Protein AF-A0A534S6W3-F1 (afdb_monomer_lite)

Structure (mmCIF, N/CA/C/O backbone):
data_AF-A0A534S6W3-F1
#
_entry.id   AF-A0A534S6W3-F1
#
loop_
_atom_site.group_PDB
_atom_site.id
_atom_site.type_symbol
_atom_site.label_atom_id
_atom_site.label_alt_id
_atom_site.label_comp_id
_atom_site.label_asym_id
_atom_site.label_entity_id
_atom_site.label_seq_id
_atom_site.pdbx_PDB_ins_code
_atom_site.Cartn_x
_atom_site.Cartn_y
_atom_site.Cartn_z
_atom_site.occupancy
_atom_site.B_iso_or_equiv
_atom_site.auth_seq_id
_atom_site.auth_comp_id
_atom_site.auth_asym_id
_atom_site.auth_atom_id
_atom_site.pdbx_PDB_model_num
ATOM 1 N N . MET A 1 1 ? -15.001 7.908 1.253 1.00 86.31 1 MET A N 1
ATOM 2 C CA . MET A 1 1 ? -13.869 6.991 1.432 1.00 86.31 1 MET A CA 1
ATOM 3 C C . MET A 1 1 ? -12.591 7.810 1.390 1.00 86.31 1 MET A C 1
ATOM 5 O O . MET A 1 1 ? -12.375 8.483 0.388 1.00 86.31 1 MET A O 1
ATOM 9 N N . ILE A 1 2 ? -11.818 7.823 2.474 1.00 96.00 2 ILE A N 1
ATOM 10 C CA . ILE A 1 2 ? -10.545 8.538 2.619 1.00 96.00 2 ILE A CA 1
ATOM 11 C C . ILE A 1 2 ? -9.465 7.502 2.917 1.00 96.00 2 ILE A C 1
ATOM 13 O O . ILE A 1 2 ? -9.568 6.775 3.900 1.00 96.00 2 ILE A O 1
ATOM 17 N N . LEU A 1 3 ? -8.439 7.432 2.076 1.00 97.00 3 LEU A N 1
ATOM 18 C CA . LEU A 1 3 ? -7.337 6.486 2.226 1.00 97.00 3 LEU A CA 1
ATOM 19 C C . LEU A 1 3 ? -6.030 7.250 2.412 1.00 97.00 3 LEU A C 1
ATOM 21 O O . LEU A 1 3 ? -5.833 8.290 1.782 1.00 97.00 3 LEU A O 1
ATOM 25 N N . ASP A 1 4 ? -5.148 6.714 3.248 1.00 96.81 4 ASP A N 1
ATOM 26 C CA . ASP A 1 4 ? -3.734 7.074 3.198 1.00 96.81 4 ASP A CA 1
ATOM 27 C C . ASP A 1 4 ? -3.068 6.226 2.110 1.00 96.81 4 ASP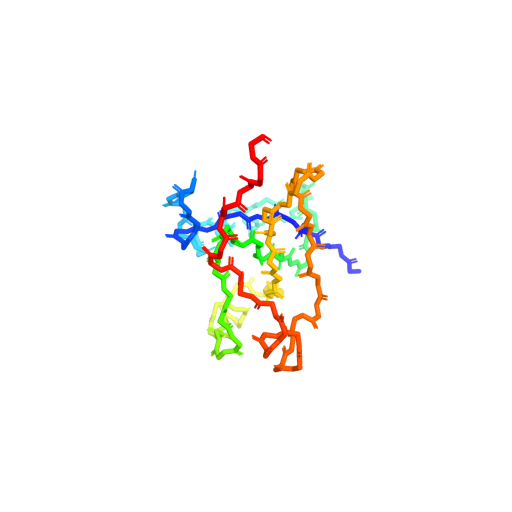 A C 1
ATOM 29 O O . ASP A 1 4 ? -3.171 4.999 2.119 1.00 96.81 4 ASP A O 1
ATOM 33 N N . LEU A 1 5 ? -2.495 6.885 1.106 1.00 97.69 5 LEU A N 1
ATOM 34 C CA . LEU A 1 5 ? -2.141 6.256 -0.166 1.00 97.69 5 LEU A CA 1
ATOM 35 C C . LEU A 1 5 ? -0.701 5.743 -0.222 1.00 97.69 5 LEU A C 1
ATOM 37 O O . LEU A 1 5 ? -0.335 5.149 -1.237 1.00 97.69 5 LEU A O 1
ATOM 41 N N . HIS A 1 6 ? 0.104 5.983 0.811 1.00 97.19 6 HIS A N 1
ATOM 42 C CA . HIS A 1 6 ? 1.529 5.687 0.765 1.00 97.19 6 HIS A CA 1
ATOM 43 C C . HIS A 1 6 ? 2.092 5.391 2.160 1.00 97.19 6 HIS A C 1
ATOM 45 O O . HIS A 1 6 ? 2.340 6.302 2.953 1.00 97.19 6 HIS A O 1
ATOM 51 N N . LEU A 1 7 ? 2.266 4.103 2.463 1.00 96.12 7 LEU A N 1
ATOM 52 C CA . LEU A 1 7 ? 2.884 3.623 3.696 1.00 96.12 7 LEU A CA 1
ATOM 53 C C . LEU A 1 7 ? 3.835 2.457 3.419 1.00 96.12 7 LEU A C 1
ATOM 55 O O . LEU A 1 7 ? 3.571 1.615 2.561 1.00 96.12 7 LEU A O 1
ATOM 59 N N . HIS A 1 8 ? 4.867 2.369 4.254 1.00 96.56 8 HIS A N 1
ATOM 60 C CA . HIS A 1 8 ? 5.829 1.272 4.292 1.00 96.56 8 HIS A CA 1
ATOM 61 C C . HIS A 1 8 ? 5.622 0.436 5.550 1.00 96.56 8 HIS A C 1
ATOM 63 O O . HIS A 1 8 ? 5.599 0.975 6.662 1.00 96.56 8 HIS A O 1
ATOM 69 N N . SER A 1 9 ? 5.487 -0.876 5.395 1.00 94.81 9 SER A N 1
ATOM 70 C CA . SER A 1 9 ? 5.328 -1.809 6.512 1.00 94.81 9 SER A CA 1
ATOM 71 C C . SER A 1 9 ? 6.651 -2.482 6.875 1.00 94.81 9 SER A C 1
ATOM 73 O O . SER A 1 9 ? 7.716 -2.107 6.395 1.00 94.81 9 SER A O 1
ATOM 75 N N . GLU A 1 10 ? 6.601 -3.516 7.711 1.00 93.75 10 GLU A N 1
ATOM 76 C CA . GLU A 1 10 ? 7.750 -4.369 8.019 1.00 93.75 10 GLU A CA 1
ATOM 77 C C . GLU A 1 10 ? 8.355 -5.078 6.797 1.00 93.75 10 GLU A C 1
ATOM 79 O O . GLU A 1 10 ? 9.381 -5.748 6.924 1.00 93.75 10 GLU A O 1
ATOM 84 N N . LEU A 1 11 ? 7.690 -4.985 5.645 1.00 91.00 11 LEU A N 1
ATOM 85 C CA . LEU A 1 11 ? 8.120 -5.591 4.398 1.00 91.00 11 LEU A CA 1
ATOM 86 C C . LEU A 1 11 ? 8.983 -4.637 3.569 1.00 91.00 11 LEU A C 1
ATOM 88 O O . LEU A 1 11 ? 9.783 -5.135 2.788 1.00 91.00 11 LEU A O 1
ATOM 92 N N . SER A 1 12 ? 8.897 -3.318 3.759 1.00 90.62 12 SER A N 1
ATOM 93 C CA . SER A 1 12 ? 9.828 -2.369 3.139 1.00 90.62 12 SER A CA 1
ATOM 94 C C . SER A 1 12 ? 11.223 -2.458 3.763 1.00 90.62 12 SER A C 1
ATOM 96 O O . SER A 1 12 ? 11.385 -2.874 4.909 1.00 90.62 12 SER A O 1
ATOM 98 N N . ASP A 1 13 ? 12.246 -2.019 3.036 1.00 86.94 13 ASP A N 1
ATOM 99 C CA . ASP A 1 13 ? 13.622 -1.955 3.540 1.00 86.94 13 ASP A CA 1
ATOM 100 C C . ASP A 1 13 ? 13.871 -0.781 4.507 1.00 86.94 13 ASP A C 1
ATOM 102 O O . ASP A 1 13 ? 14.815 -0.819 5.303 1.00 86.94 13 ASP A O 1
ATOM 106 N N . ASP A 1 14 ? 13.005 0.230 4.488 1.00 91.00 14 ASP A N 1
ATOM 107 C CA . ASP A 1 14 ? 13.101 1.461 5.275 1.00 91.00 14 ASP A CA 1
ATOM 108 C C . ASP A 1 14 ? 12.122 1.532 6.467 1.00 91.00 14 ASP A C 1
ATOM 110 O O . ASP A 1 14 ? 12.189 2.462 7.277 1.00 91.00 14 ASP A O 1
ATOM 114 N N . SER A 1 15 ? 11.254 0.528 6.637 1.00 91.75 15 SER A N 1
ATOM 115 C CA . SER A 1 15 ? 10.278 0.464 7.727 1.00 91.75 15 SER A CA 1
ATOM 116 C C . SER A 1 15 ? 10.370 -0.841 8.518 1.00 91.75 15 SER A C 1
ATOM 118 O O . SER A 1 15 ? 10.851 -1.879 8.076 1.00 91.75 15 SER A O 1
ATOM 120 N N . ARG A 1 16 ? 9.956 -0.763 9.784 1.00 91.31 16 ARG A N 1
ATOM 121 C CA . ARG A 1 16 ? 9.917 -1.900 10.723 1.00 91.31 16 ARG A CA 1
ATOM 122 C C . ARG A 1 16 ? 8.568 -2.023 11.418 1.00 91.31 16 ARG A C 1
ATOM 124 O O . ARG A 1 16 ? 8.449 -2.773 12.386 1.00 91.31 16 ARG A O 1
ATOM 131 N N . ALA A 1 17 ? 7.588 -1.225 11.006 1.00 94.62 17 ALA A N 1
ATOM 132 C CA . ALA A 1 17 ? 6.301 -1.140 11.670 1.00 94.62 17 ALA A CA 1
ATOM 133 C C . ALA A 1 17 ? 5.359 -2.221 11.125 1.00 94.62 17 ALA A C 1
ATOM 135 O O . ALA A 1 17 ? 5.034 -2.178 9.941 1.00 94.62 17 ALA A O 1
ATOM 136 N N . PRO A 1 18 ? 4.878 -3.151 11.973 1.00 96.56 18 PRO A N 1
ATOM 137 C CA . PRO A 1 18 ? 3.913 -4.146 11.539 1.00 96.56 18 PRO A CA 1
ATOM 138 C C . PRO A 1 18 ? 2.637 -3.498 11.000 1.00 96.56 18 PRO A C 1
ATOM 140 O O . PRO A 1 18 ? 2.132 -2.564 11.633 1.00 96.56 18 PRO A O 1
ATOM 143 N N . VAL A 1 19 ? 2.040 -4.037 9.932 1.00 97.00 19 VAL A N 1
ATOM 144 C CA . VAL A 1 19 ? 0.746 -3.550 9.395 1.00 97.00 19 VAL A CA 1
ATOM 145 C C . VAL A 1 19 ? -0.303 -3.392 10.505 1.00 97.00 19 VAL A C 1
ATOM 147 O O . VAL A 1 19 ? -0.965 -2.360 10.619 1.00 97.00 19 VAL A O 1
ATOM 150 N N . GLU A 1 20 ? -0.406 -4.372 11.409 1.00 97.75 20 GLU A N 1
ATOM 151 C CA . GLU A 1 20 ?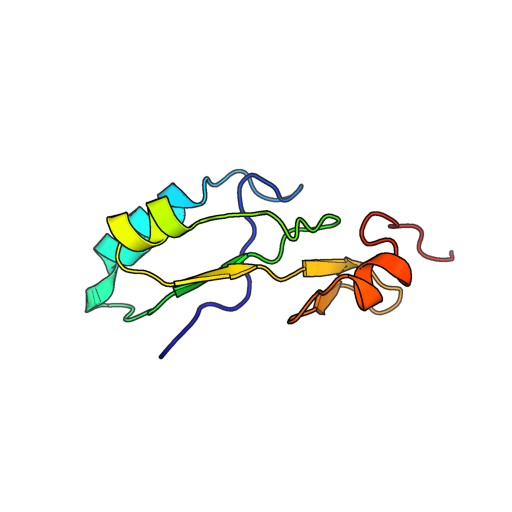 -1.359 -4.331 12.527 1.00 97.75 20 GLU A CA 1
ATOM 152 C C . GLU A 1 20 ? -1.110 -3.156 13.501 1.00 97.75 20 GLU A C 1
ATOM 154 O O . GLU A 1 20 ? -2.046 -2.650 14.127 1.00 97.75 20 GLU A O 1
ATOM 159 N N . ALA A 1 21 ? 0.135 -2.688 13.638 1.00 97.50 21 ALA A N 1
ATOM 160 C CA . ALA A 1 21 ? 0.457 -1.545 14.489 1.00 97.50 21 ALA A CA 1
ATOM 161 C C . ALA A 1 21 ? -0.153 -0.245 13.942 1.00 97.50 21 ALA A C 1
ATOM 163 O O . ALA A 1 21 ? -0.713 0.530 14.724 1.00 97.50 21 ALA A O 1
ATOM 164 N N . TYR A 1 22 ? -0.133 -0.044 12.618 1.00 96.44 22 TYR A N 1
ATOM 165 C CA . TYR A 1 22 ? -0.831 1.074 11.976 1.00 96.44 22 TYR A CA 1
ATOM 166 C C . TYR A 1 22 ? -2.331 1.018 12.262 1.00 96.44 22 TYR A C 1
ATOM 168 O O . TYR A 1 22 ? -2.903 1.994 12.747 1.00 96.44 22 TYR A O 1
ATOM 176 N N . LEU A 1 23 ? -2.958 -0.144 12.062 1.00 97.50 23 LEU A N 1
ATOM 177 C CA . LEU A 1 23 ? -4.399 -0.324 12.268 1.00 97.50 23 LEU A CA 1
ATOM 178 C C . LEU A 1 23 ? -4.831 -0.020 13.707 1.00 97.50 23 LEU A C 1
ATOM 180 O O . LEU A 1 23 ? -5.835 0.660 13.916 1.00 97.50 23 LEU A O 1
ATOM 184 N N . LYS A 1 24 ? -4.048 -0.441 14.710 1.00 97.38 24 LYS A N 1
ATOM 185 C CA . LYS A 1 24 ? -4.299 -0.109 16.126 1.00 97.38 24 LYS A CA 1
ATOM 186 C C . LYS A 1 24 ? -4.281 1.403 16.370 1.00 97.38 24 LYS A C 1
ATOM 188 O O . LYS A 1 24 ? -5.137 1.927 17.087 1.00 97.38 24 LYS A O 1
ATOM 193 N N . VAL A 1 25 ? -3.324 2.119 15.775 1.00 95.69 25 VAL A N 1
ATOM 194 C CA . VAL A 1 25 ? -3.228 3.583 15.899 1.00 95.69 25 VAL A CA 1
ATOM 195 C C . VAL A 1 25 ? -4.392 4.270 15.189 1.00 95.69 25 VAL A C 1
ATOM 197 O O . VAL A 1 25 ? -5.012 5.159 15.777 1.00 95.69 25 VAL A O 1
ATOM 200 N N . LEU A 1 26 ? -4.719 3.847 13.966 1.00 95.44 26 LEU A N 1
ATOM 201 C CA . LEU A 1 26 ? -5.830 4.391 13.184 1.00 95.44 26 LEU A CA 1
ATOM 202 C C . LEU A 1 26 ? -7.170 4.177 13.885 1.00 95.44 26 LEU A C 1
ATOM 204 O O . LEU A 1 26 ? -7.951 5.117 14.017 1.00 95.44 26 LEU A O 1
ATOM 208 N N . GLN A 1 27 ? -7.405 2.982 14.430 1.00 95.94 27 GLN A N 1
ATOM 209 C CA . GLN A 1 27 ? -8.603 2.682 15.210 1.00 95.94 27 GLN A CA 1
ATOM 210 C C . GLN A 1 27 ? -8.722 3.610 16.425 1.00 95.94 27 GLN A C 1
ATOM 212 O O . GLN A 1 27 ? -9.779 4.200 16.648 1.00 95.94 27 GLN A O 1
ATOM 217 N N . ARG A 1 28 ? -7.627 3.802 17.176 1.00 96.50 28 ARG A N 1
ATOM 218 C CA . ARG A 1 28 ? -7.599 4.701 18.340 1.00 96.50 28 ARG A CA 1
ATOM 219 C C . ARG A 1 28 ? -7.849 6.163 17.960 1.00 96.50 28 ARG A C 1
ATOM 221 O O . ARG A 1 28 ? -8.463 6.887 18.737 1.00 96.50 28 ARG A O 1
ATOM 228 N N . LYS A 1 29 ? -7.371 6.603 16.793 1.00 95.38 29 LYS A N 1
ATOM 229 C CA . LYS A 1 29 ? -7.463 7.996 16.324 1.00 95.38 29 LYS A CA 1
ATOM 230 C C . LYS A 1 29 ? -8.654 8.276 15.407 1.00 95.38 29 LYS A C 1
ATOM 232 O O . LYS A 1 29 ? -8.774 9.396 14.916 1.00 95.38 29 LYS A O 1
ATOM 237 N N . ARG A 1 30 ? -9.553 7.312 15.199 1.00 93.69 30 ARG A N 1
ATOM 238 C CA . ARG A 1 30 ? -10.635 7.391 14.202 1.00 93.69 30 ARG A CA 1
ATOM 239 C C . ARG A 1 30 ? -11.519 8.639 14.326 1.00 93.69 30 ARG A C 1
ATOM 241 O O . ARG A 1 30 ? -11.955 9.168 13.312 1.00 93.69 30 ARG A O 1
ATOM 248 N N . ALA A 1 31 ? -11.755 9.126 15.547 1.00 94.56 31 ALA A N 1
ATOM 249 C CA . ALA A 1 31 ? -12.542 10.340 15.790 1.00 94.56 31 ALA A CA 1
ATOM 250 C C . ALA A 1 31 ? -11.834 11.633 15.335 1.00 94.56 31 ALA A C 1
ATOM 252 O O . ALA A 1 31 ? -12.492 12.589 14.940 1.00 94.56 31 ALA A O 1
ATOM 253 N N . GLU A 1 32 ? -10.501 11.665 15.382 1.00 95.75 32 GLU A N 1
ATOM 254 C CA . GLU A 1 32 ? -9.680 12.813 14.972 1.00 95.75 32 GLU A CA 1
ATOM 255 C C . GLU A 1 32 ? -9.282 12.731 13.493 1.00 95.75 32 GLU A C 1
ATOM 257 O O . GLU A 1 32 ? -9.107 13.751 12.826 1.00 95.75 32 GLU A O 1
ATOM 262 N N . ARG A 1 33 ? -9.086 11.506 12.994 1.00 91.38 33 ARG A N 1
ATOM 263 C CA . ARG A 1 33 ? -8.598 11.187 11.650 1.00 91.38 33 ARG A CA 1
ATOM 264 C C . ARG A 1 33 ? -9.470 10.076 11.058 1.00 91.38 33 ARG A C 1
ATOM 266 O O . ARG A 1 33 ? -9.168 8.899 11.260 1.00 91.38 33 ARG A O 1
ATOM 273 N N . PRO A 1 34 ? -10.553 10.429 10.347 1.00 92.88 34 PRO A N 1
ATOM 274 C CA . PRO A 1 34 ? -11.499 9.461 9.806 1.00 92.88 34 PRO A CA 1
ATOM 275 C C . PRO A 1 34 ? -10.970 8.854 8.497 1.00 92.88 34 PRO A C 1
ATOM 277 O O . PRO A 1 34 ? -11.509 9.107 7.423 1.00 92.88 34 PRO A O 1
ATOM 280 N N . LEU A 1 35 ? -9.878 8.092 8.584 1.00 96.50 35 LEU A N 1
ATOM 281 C CA . LEU A 1 35 ? -9.410 7.255 7.481 1.00 96.50 35 LEU A CA 1
ATOM 282 C C . LEU A 1 35 ? -10.266 5.987 7.400 1.00 96.50 35 LEU A C 1
ATOM 284 O O . LEU A 1 35 ? -10.659 5.424 8.419 1.00 96.50 35 LEU A O 1
ATOM 288 N N . ASP A 1 36 ? -10.532 5.544 6.179 1.00 96.75 36 ASP A N 1
ATOM 289 C CA . ASP A 1 36 ? -11.265 4.319 5.862 1.00 96.75 36 ASP A CA 1
ATOM 290 C C . ASP A 1 36 ? -10.315 3.162 5.511 1.00 96.75 36 ASP A C 1
ATOM 292 O O . ASP A 1 36 ? -10.728 2.003 5.477 1.00 96.75 36 ASP A O 1
ATOM 296 N N . GLY A 1 37 ? -9.033 3.456 5.283 1.00 97.25 37 GLY A N 1
ATOM 297 C CA . GLY A 1 37 ? -8.041 2.457 4.917 1.00 97.25 37 GLY A CA 1
ATOM 298 C C . GLY A 1 37 ? -6.667 3.028 4.591 1.00 97.25 37 GLY A C 1
ATOM 299 O O . GLY A 1 37 ? -6.441 4.240 4.671 1.00 97.25 37 GLY A O 1
ATOM 300 N N . ILE A 1 38 ? -5.765 2.125 4.223 1.00 97.62 38 ILE A N 1
ATOM 301 C CA . ILE A 1 38 ? -4.370 2.403 3.878 1.00 97.62 38 ILE A CA 1
ATOM 302 C C . ILE A 1 38 ? -3.978 1.678 2.592 1.00 97.62 38 ILE A C 1
ATOM 304 O O . ILE A 1 38 ? -4.565 0.650 2.241 1.00 97.62 38 ILE A O 1
ATOM 308 N N . VAL A 1 39 ? -2.957 2.193 1.914 1.00 97.56 39 VAL A N 1
ATOM 309 C CA . VAL A 1 39 ? -2.287 1.504 0.815 1.00 97.56 39 VAL A CA 1
ATOM 310 C C . VAL A 1 39 ? -0.828 1.280 1.182 1.00 97.56 39 VAL A C 1
ATOM 312 O O . VAL A 1 39 ? -0.109 2.227 1.494 1.00 97.56 39 VAL A O 1
ATOM 315 N N . LEU A 1 40 ? -0.406 0.021 1.145 1.00 97.19 40 LEU A N 1
ATOM 316 C CA . LEU A 1 40 ? 0.987 -0.363 1.331 1.00 97.19 40 LEU A CA 1
ATOM 317 C C . LEU A 1 40 ? 1.720 -0.238 -0.004 1.00 97.19 40 LEU A C 1
ATOM 319 O O . LEU A 1 40 ? 1.277 -0.805 -1.003 1.00 97.19 40 LEU A O 1
ATOM 323 N N . THR A 1 41 ? 2.813 0.516 -0.017 1.00 96.25 41 THR A N 1
ATOM 324 C CA . THR A 1 41 ? 3.627 0.838 -1.199 1.00 96.25 41 THR A CA 1
ATOM 325 C C . THR A 1 41 ? 5.078 0.479 -0.923 1.00 96.25 41 THR A C 1
ATOM 327 O O . THR A 1 41 ? 5.945 1.340 -0.934 1.00 96.25 41 THR A O 1
ATOM 330 N N . GLU A 1 42 ? 5.331 -0.790 -0.612 1.00 94.88 42 GLU A N 1
ATOM 331 C CA . GLU A 1 42 ? 6.662 -1.237 -0.194 1.00 94.88 42 GLU A CA 1
ATOM 332 C C . GLU A 1 42 ? 7.720 -0.948 -1.264 1.00 94.88 42 GLU A C 1
ATOM 334 O O . GLU A 1 42 ? 7.448 -1.036 -2.470 1.00 94.88 42 GLU A O 1
ATOM 339 N N . HIS A 1 43 ? 8.948 -0.683 -0.818 1.00 93.06 43 HIS A N 1
ATOM 340 C CA . HIS A 1 43 ? 10.082 -0.618 -1.720 1.00 93.06 43 HIS A CA 1
ATOM 341 C C . HIS A 1 43 ? 10.382 -1.987 -2.326 1.00 93.06 43 HIS A C 1
ATOM 343 O O . HIS A 1 43 ? 10.428 -3.012 -1.635 1.00 93.06 43 HIS A O 1
ATOM 349 N N . ARG A 1 44 ? 10.693 -1.962 -3.627 1.00 79.50 44 ARG A N 1
ATOM 350 C CA . ARG A 1 44 ? 11.503 -2.980 -4.320 1.00 79.50 44 ARG A CA 1
ATOM 351 C C . ARG A 1 44 ? 10.927 -4.397 -4.328 1.00 79.50 44 ARG A C 1
ATOM 353 O O . ARG A 1 44 ? 11.634 -5.356 -4.621 1.00 79.50 44 ARG A O 1
ATOM 360 N N . GLN A 1 45 ? 9.649 -4.555 -3.999 1.00 79.06 45 GLN A N 1
ATOM 361 C CA . GLN A 1 45 ? 8.962 -5.838 -4.030 1.00 79.06 45 GLN A CA 1
ATOM 362 C C . GLN A 1 45 ? 7.454 -5.643 -4.151 1.00 79.06 45 GLN A C 1
ATOM 364 O O . GLN A 1 45 ? 6.884 -4.685 -3.634 1.00 79.06 45 GLN A O 1
ATOM 369 N N . PHE A 1 46 ? 6.793 -6.597 -4.796 1.00 89.81 46 PHE A N 1
ATOM 370 C CA . PHE A 1 46 ? 5.342 -6.642 -4.848 1.00 89.81 46 PHE A CA 1
ATOM 371 C C . PHE A 1 46 ? 4.860 -8.091 -4.869 1.00 89.81 46 PHE A C 1
ATOM 373 O O . PHE A 1 46 ? 5.396 -8.917 -5.605 1.00 89.81 46 PHE A O 1
ATOM 380 N N . ASP A 1 47 ? 3.832 -8.390 -4.076 1.00 88.81 47 ASP A N 1
ATOM 381 C CA . ASP A 1 47 ? 3.223 -9.717 -3.993 1.00 88.81 47 ASP A CA 1
ATOM 382 C C . ASP A 1 47 ? 1.723 -9.634 -4.309 1.00 88.81 47 ASP A C 1
ATOM 384 O O . ASP A 1 47 ? 0.939 -9.083 -3.535 1.00 88.81 47 ASP A O 1
ATOM 388 N N . LEU A 1 48 ? 1.327 -10.208 -5.451 1.00 86.62 48 LEU A N 1
ATOM 389 C CA . LEU A 1 48 ? -0.072 -10.288 -5.894 1.00 86.62 48 LEU A CA 1
ATOM 390 C C . LEU A 1 48 ? -0.943 -11.171 -4.993 1.00 86.62 48 LEU A C 1
ATOM 392 O O . LEU A 1 48 ? -2.160 -11.002 -4.973 1.00 86.62 48 LEU A O 1
ATOM 396 N N . GLY A 1 49 ? -0.346 -12.144 -4.301 1.00 88.06 49 GLY A N 1
ATOM 397 C CA . GLY A 1 49 ? -1.052 -13.090 -3.438 1.00 88.06 49 GLY A CA 1
ATOM 398 C C . GLY A 1 49 ? -1.271 -12.575 -2.019 1.00 88.06 49 GLY A C 1
ATOM 399 O O . GLY A 1 49 ? -1.870 -13.276 -1.201 1.00 88.06 49 GLY A O 1
ATOM 400 N N . ARG A 1 50 ? -0.782 -11.371 -1.713 1.00 90.69 50 ARG A N 1
ATOM 401 C CA . ARG A 1 50 ? -0.813 -10.802 -0.373 1.00 90.69 50 ARG A CA 1
ATOM 402 C C . ARG A 1 50 ? -2.243 -10.522 0.076 1.00 90.69 50 ARG A C 1
ATOM 404 O O . ARG A 1 50 ? -2.956 -9.716 -0.519 1.00 90.69 50 ARG A O 1
ATOM 411 N N . ASP A 1 51 ? -2.628 -11.181 1.162 1.00 93.44 51 ASP A N 1
ATOM 412 C CA . ASP A 1 51 ? -3.987 -11.172 1.687 1.00 93.44 51 ASP A CA 1
ATOM 413 C C . ASP A 1 51 ? -4.034 -10.560 3.088 1.00 93.44 51 ASP A C 1
ATOM 415 O O . ASP A 1 51 ? -3.471 -11.099 4.043 1.00 93.44 51 ASP A O 1
ATOM 419 N N . TYR A 1 52 ? -4.746 -9.441 3.205 1.00 96.12 52 TYR A N 1
ATOM 420 C CA . TYR A 1 52 ? -4.936 -8.728 4.462 1.00 96.12 52 TYR A CA 1
ATOM 421 C C . TYR A 1 52 ? -6.348 -8.849 5.036 1.00 96.12 52 TYR A C 1
ATOM 423 O O . TYR A 1 52 ? -6.608 -8.269 6.091 1.00 96.12 52 TYR A O 1
ATOM 431 N N . ARG A 1 53 ? -7.234 -9.656 4.437 1.00 96.81 53 ARG A N 1
ATOM 432 C CA . ARG A 1 53 ? -8.654 -9.748 4.827 1.00 96.81 53 ARG A CA 1
ATOM 433 C C . ARG A 1 53 ? -8.863 -10.012 6.312 1.00 96.81 53 ARG A C 1
ATOM 435 O O . ARG A 1 53 ? -9.702 -9.384 6.941 1.00 96.81 53 ARG A O 1
ATOM 442 N N . ALA A 1 54 ? -8.042 -10.870 6.917 1.00 97.88 54 ALA A N 1
ATOM 443 C CA . ALA A 1 54 ? -8.133 -11.151 8.351 1.00 97.88 54 ALA A CA 1
ATOM 444 C C . ALA A 1 54 ? -7.867 -9.914 9.238 1.00 97.88 54 ALA A C 1
ATOM 446 O O . ALA A 1 54 ? -8.439 -9.794 10.324 1.00 97.88 54 ALA A O 1
ATOM 447 N N . LEU A 1 55 ? -6.989 -9.002 8.803 1.00 97.94 55 LEU A N 1
ATOM 448 C CA . LEU A 1 55 ? -6.755 -7.724 9.477 1.00 97.94 55 LEU A CA 1
ATOM 449 C C . LEU A 1 55 ? -7.862 -6.717 9.152 1.00 97.94 55 LEU A C 1
ATOM 451 O O . LEU A 1 55 ? -8.326 -6.027 10.061 1.00 97.94 55 LEU A O 1
ATOM 455 N N . GLU A 1 56 ? -8.307 -6.662 7.897 1.00 97.94 56 GLU A N 1
ATOM 456 C CA . GLU A 1 56 ? -9.420 -5.808 7.470 1.00 97.94 56 GLU A CA 1
ATOM 457 C C . GLU A 1 56 ? -10.689 -6.109 8.281 1.00 97.94 56 GLU A C 1
ATOM 459 O O . GLU A 1 56 ? -11.249 -5.201 8.896 1.00 97.94 56 GLU A O 1
ATOM 464 N N . ASP A 1 57 ? -11.073 -7.385 8.391 1.00 97.88 57 ASP A N 1
ATOM 465 C CA . ASP A 1 57 ? -12.231 -7.854 9.162 1.00 97.88 57 ASP A CA 1
ATOM 466 C C . ASP A 1 57 ? -12.107 -7.512 10.653 1.00 97.88 57 ASP A C 1
ATOM 468 O O . ASP A 1 57 ? -13.079 -7.130 11.307 1.00 97.88 57 ASP 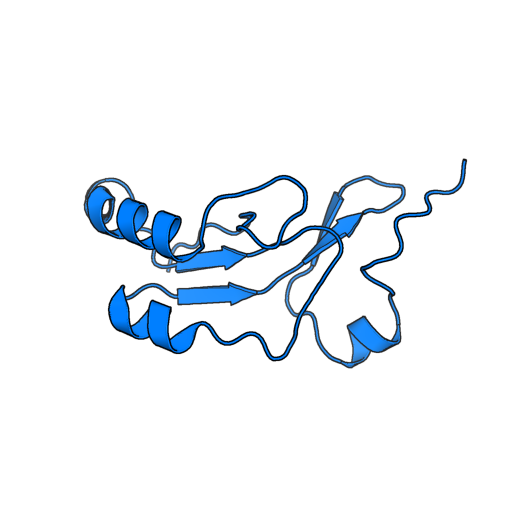A O 1
ATOM 472 N N . ARG A 1 58 ? -10.896 -7.636 11.211 1.00 97.88 58 ARG A N 1
ATOM 473 C CA . ARG A 1 58 ? -10.639 -7.386 12.635 1.00 97.88 58 ARG A CA 1
ATOM 474 C C . ARG A 1 58 ? -10.724 -5.904 12.993 1.00 97.88 58 ARG A C 1
ATOM 476 O O . ARG A 1 58 ? -11.229 -5.571 14.065 1.00 97.88 58 ARG A O 1
ATOM 483 N N . TYR A 1 59 ? -10.179 -5.027 12.153 1.00 97.31 59 TYR A N 1
ATOM 484 C CA . TYR A 1 59 ? -10.028 -3.604 12.481 1.00 97.31 59 TYR A CA 1
ATOM 485 C C . TYR A 1 59 ? -11.034 -2.694 11.769 1.00 97.31 59 TYR A C 1
ATOM 487 O O . TYR A 1 59 ? -11.221 -1.554 12.201 1.00 97.31 59 TYR A O 1
ATOM 495 N N . GLY A 1 60 ? -11.713 -3.187 10.732 1.00 96.31 60 GLY A N 1
ATOM 496 C CA . GLY A 1 60 ? -12.693 -2.438 9.950 1.00 96.31 60 GLY A CA 1
ATOM 497 C C . GLY A 1 60 ? -12.067 -1.338 9.091 1.00 96.31 60 GLY A C 1
ATOM 498 O O . GLY A 1 60 ? -12.632 -0.244 9.023 1.00 96.31 60 GLY A O 1
ATOM 499 N N . PHE A 1 61 ? -10.904 -1.617 8.493 1.00 97.75 61 PHE A N 1
ATOM 500 C CA . PHE A 1 61 ? -10.199 -0.747 7.543 1.00 97.75 61 PHE A CA 1
ATOM 501 C C . PHE A 1 61 ? -9.906 -1.512 6.256 1.00 97.75 61 PHE A C 1
ATOM 503 O O . PHE A 1 61 ? -9.602 -2.699 6.318 1.00 97.75 61 PHE A O 1
ATOM 510 N N . LEU A 1 62 ? -9.945 -0.817 5.120 1.00 97.44 62 LEU A N 1
ATOM 511 C CA . LEU A 1 62 ? -9.487 -1.341 3.834 1.00 97.44 62 LEU A CA 1
ATOM 512 C C . LEU A 1 62 ? -7.951 -1.310 3.767 1.00 97.44 62 LEU A C 1
ATOM 514 O O . LEU A 1 62 ? -7.341 -0.298 4.119 1.00 97.44 62 LEU A O 1
ATOM 518 N N . ILE A 1 63 ? -7.327 -2.383 3.292 1.00 97.62 63 ILE A N 1
ATOM 519 C CA . ILE A 1 63 ? -5.879 -2.476 3.093 1.00 97.62 63 ILE A CA 1
ATOM 520 C C . ILE A 1 63 ? -5.626 -2.869 1.641 1.00 97.62 63 ILE A C 1
ATOM 522 O O . ILE A 1 63 ? -5.905 -3.986 1.214 1.00 97.62 63 ILE A O 1
ATOM 526 N N . LEU A 1 64 ? -5.080 -1.931 0.872 1.00 96.19 64 LEU A N 1
ATOM 527 C CA . LEU A 1 64 ? -4.720 -2.154 -0.525 1.00 96.19 64 LEU A CA 1
ATOM 528 C C . LEU A 1 64 ? -3.207 -2.305 -0.675 1.00 96.19 64 LEU A C 1
ATOM 530 O O . LEU A 1 64 ? -2.434 -1.779 0.123 1.00 96.19 64 LEU A O 1
ATOM 534 N N . ASN A 1 65 ? -2.798 -2.978 -1.748 1.00 94.44 65 ASN A N 1
ATOM 535 C CA . ASN A 1 65 ? -1.399 -3.111 -2.135 1.00 94.44 65 ASN A CA 1
ATOM 536 C C . ASN A 1 65 ? -1.115 -2.306 -3.408 1.00 94.44 65 ASN A C 1
ATOM 538 O O . ASN A 1 65 ? -1.865 -2.366 -4.386 1.00 94.44 65 ASN A O 1
ATOM 542 N N . ALA A 1 66 ? 0.002 -1.595 -3.391 1.00 95.25 66 ALA A N 1
ATOM 543 C CA . ALA A 1 66 ? 0.640 -0.925 -4.514 1.00 95.25 66 ALA A CA 1
ATOM 544 C C . ALA A 1 66 ? 2.166 -1.095 -4.373 1.00 95.25 66 ALA A C 1
ATOM 546 O O . ALA A 1 66 ? 2.635 -1.790 -3.472 1.00 95.25 66 ALA A O 1
ATOM 547 N N . ALA A 1 67 ? 2.946 -0.508 -5.275 1.00 94.38 67 ALA A N 1
ATOM 548 C CA . ALA A 1 67 ? 4.405 -0.531 -5.188 1.00 94.38 67 ALA A CA 1
ATOM 549 C C . ALA A 1 67 ? 4.969 0.886 -5.233 1.00 94.38 67 ALA A C 1
ATOM 551 O O . ALA A 1 67 ? 4.446 1.729 -5.965 1.00 94.38 67 ALA A O 1
ATOM 552 N N . GLU A 1 68 ? 6.054 1.125 -4.504 1.00 94.81 68 GLU A N 1
ATOM 553 C CA . GLU A 1 68 ? 6.954 2.238 -4.788 1.00 94.81 68 GLU A CA 1
ATOM 554 C C . GLU A 1 68 ? 8.184 1.696 -5.521 1.00 94.81 68 GLU A C 1
ATOM 556 O O . GLU A 1 68 ? 8.967 0.911 -4.976 1.00 94.81 68 GLU A O 1
ATOM 561 N N . VAL A 1 69 ? 8.329 2.092 -6.785 1.00 91.12 69 VAL A N 1
ATOM 562 C CA . VAL A 1 69 ? 9.429 1.654 -7.649 1.00 91.12 69 VAL A CA 1
ATOM 563 C C . VAL A 1 69 ? 10.484 2.743 -7.769 1.00 91.12 69 VAL A C 1
ATOM 565 O O . VAL A 1 69 ? 10.172 3.933 -7.855 1.00 91.12 69 VAL A O 1
ATOM 568 N N . GLU A 1 70 ? 11.742 2.320 -7.794 1.00 88.19 70 GLU A N 1
ATOM 569 C CA . GLU A 1 70 ? 12.890 3.191 -8.015 1.00 88.19 70 GLU A CA 1
ATOM 570 C C . GLU A 1 70 ? 13.113 3.374 -9.522 1.00 88.19 70 GLU A C 1
ATOM 572 O O . GLU A 1 70 ? 13.113 2.410 -10.287 1.00 88.19 70 GLU A O 1
ATOM 577 N N . THR A 1 71 ? 13.258 4.622 -9.963 1.00 85.81 71 THR A N 1
ATOM 578 C CA . THR A 1 71 ? 13.473 4.989 -11.370 1.00 85.81 71 THR A CA 1
ATOM 579 C C . THR A 1 71 ? 14.589 6.025 -11.480 1.00 85.81 71 THR A C 1
ATOM 581 O O . THR A 1 71 ? 15.003 6.622 -10.485 1.00 85.81 71 THR A O 1
ATOM 584 N N . ASP A 1 72 ? 15.049 6.302 -12.697 1.00 86.75 72 ASP A N 1
ATOM 585 C CA . ASP A 1 72 ? 15.998 7.382 -12.998 1.00 86.75 72 ASP A CA 1
ATOM 586 C C . ASP A 1 72 ? 15.440 8.790 -12.715 1.00 86.75 72 ASP A C 1
ATOM 588 O O . ASP A 1 72 ? 16.204 9.744 -12.567 1.00 86.75 72 ASP A O 1
ATOM 592 N N . TYR A 1 73 ? 14.120 8.918 -12.562 1.00 87.06 73 TYR A N 1
ATOM 593 C CA . TYR A 1 73 ? 13.442 10.143 -12.130 1.00 87.06 73 TYR A CA 1
ATOM 594 C C . TYR A 1 73 ? 13.164 10.193 -10.615 1.00 87.06 73 TYR A C 1
ATOM 596 O O . TYR A 1 73 ? 12.532 11.140 -10.142 1.00 87.06 73 TYR A O 1
ATOM 604 N N . GLY A 1 74 ? 13.633 9.204 -9.848 1.00 88.69 74 GLY A N 1
ATOM 605 C CA . GLY A 1 74 ? 13.345 9.036 -8.422 1.00 88.69 74 GLY A CA 1
ATOM 606 C C . GLY A 1 74 ? 12.259 7.992 -8.163 1.00 88.69 74 GLY A C 1
ATOM 607 O O . GLY A 1 74 ? 12.039 7.092 -8.976 1.00 88.69 74 GLY A O 1
ATOM 608 N N . HIS A 1 75 ? 11.587 8.080 -7.017 1.00 91.25 75 HIS A N 1
ATOM 609 C CA . HIS A 1 75 ? 10.553 7.114 -6.655 1.00 91.25 75 HIS A CA 1
ATOM 610 C C . HIS A 1 75 ? 9.208 7.411 -7.322 1.00 91.25 75 HIS A C 1
ATOM 612 O O . HIS A 1 75 ? 8.761 8.560 -7.387 1.00 91.25 75 HIS A O 1
ATOM 618 N N . VAL A 1 76 ? 8.539 6.354 -7.785 1.00 92.38 76 VAL A N 1
ATOM 619 C CA . VAL A 1 76 ? 7.226 6.424 -8.432 1.00 92.38 76 VAL A CA 1
ATOM 620 C C . VAL A 1 76 ? 6.270 5.432 -7.780 1.00 92.38 76 VAL A C 1
ATOM 622 O O . VAL A 1 76 ? 6.593 4.259 -7.609 1.00 92.38 76 VAL A O 1
ATOM 625 N N . LEU A 1 77 ? 5.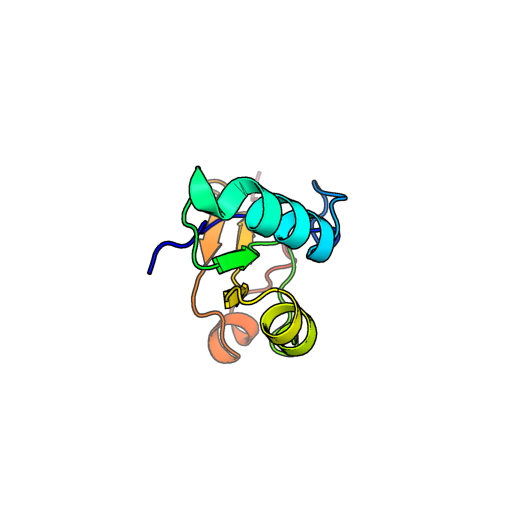056 5.888 -7.465 1.00 95.00 77 LEU A N 1
ATOM 626 C CA . LEU A 1 77 ? 3.990 5.023 -6.960 1.00 95.00 77 LEU A CA 1
ATOM 627 C C . LEU A 1 77 ? 3.226 4.377 -8.112 1.00 95.00 77 LEU A C 1
ATOM 629 O O . LEU A 1 77 ? 2.711 5.061 -9.000 1.00 95.00 77 LEU A O 1
ATOM 633 N N . VAL A 1 78 ? 3.115 3.053 -8.069 1.00 94.12 78 VAL A N 1
ATOM 634 C CA . VAL A 1 78 ? 2.428 2.242 -9.073 1.00 94.12 78 VAL A CA 1
ATOM 635 C C . VAL A 1 78 ? 1.244 1.539 -8.423 1.00 94.12 78 VAL A C 1
ATOM 637 O O . VAL A 1 78 ? 1.397 0.604 -7.638 1.00 94.12 78 VAL A O 1
ATOM 640 N N . TYR A 1 79 ? 0.042 1.978 -8.789 1.00 95.06 79 TYR A N 1
ATOM 641 C CA . TYR A 1 79 ? -1.217 1.356 -8.381 1.00 95.06 79 TYR A CA 1
ATOM 642 C C . TYR A 1 79 ? -1.754 0.454 -9.492 1.00 95.06 79 TYR A C 1
ATOM 644 O O . TYR A 1 79 ? -1.528 0.701 -10.676 1.00 95.06 79 TYR A O 1
ATOM 652 N N . GLY A 1 80 ? -2.509 -0.581 -9.113 1.00 93.69 80 GLY A N 1
ATOM 653 C CA . GLY A 1 80 ? -3.088 -1.518 -10.082 1.00 93.69 80 GLY A CA 1
ATOM 654 C C . GLY A 1 80 ? -2.061 -2.470 -10.702 1.00 93.69 80 GLY A C 1
ATOM 655 O O . GLY A 1 80 ? -2.246 -2.915 -11.836 1.00 93.69 80 GLY A O 1
ATOM 656 N N . VAL A 1 81 ? -0.987 -2.774 -9.963 1.00 93.62 81 VAL A N 1
ATOM 657 C CA . VAL A 1 81 ? 0.012 -3.779 -10.342 1.00 93.62 81 VAL A CA 1
ATOM 658 C C . VAL A 1 81 ? -0.691 -5.111 -10.596 1.00 93.62 81 VAL A C 1
ATOM 660 O O . VAL A 1 81 ? -1.491 -5.581 -9.789 1.00 93.62 81 VAL A O 1
ATOM 663 N N . ASN A 1 82 ? -0.412 -5.704 -11.749 1.00 93.56 82 ASN A N 1
ATOM 664 C CA . ASN A 1 82 ? -1.056 -6.917 -12.232 1.00 93.56 82 ASN A CA 1
ATOM 665 C C . ASN A 1 82 ? -0.014 -7.826 -12.914 1.00 93.56 82 ASN A C 1
ATOM 667 O O . ASN A 1 82 ? 1.131 -7.399 -13.106 1.00 93.56 82 ASN A O 1
ATOM 671 N N . PRO A 1 83 ? -0.375 -9.068 -13.286 1.00 93.44 83 PRO A N 1
ATOM 672 C CA . PRO A 1 83 ? 0.570 -9.997 -13.903 1.00 93.44 83 PRO A CA 1
ATOM 673 C C . PRO A 1 83 ? 1.257 -9.455 -15.165 1.00 93.44 83 PRO A C 1
ATOM 675 O O . PRO A 1 83 ? 2.441 -9.714 -15.357 1.00 93.44 83 PRO A O 1
ATOM 678 N N . ASP A 1 84 ? 0.562 -8.667 -15.991 1.00 94.25 84 ASP A N 1
ATOM 679 C CA . ASP A 1 84 ? 1.140 -8.106 -17.219 1.00 94.25 84 ASP A CA 1
ATOM 680 C C . ASP A 1 84 ? 2.223 -7.058 -16.922 1.00 94.25 84 ASP A C 1
ATOM 682 O O . ASP A 1 84 ? 3.216 -6.972 -17.646 1.00 94.25 84 ASP A O 1
ATOM 686 N N . ILE A 1 85 ? 2.053 -6.270 -15.855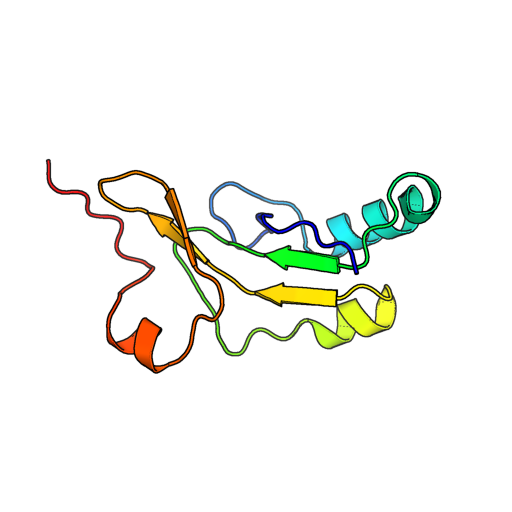 1.00 92.00 85 ILE A N 1
ATOM 687 C CA . ILE A 1 85 ? 3.061 -5.313 -15.376 1.00 92.00 85 ILE A CA 1
ATOM 688 C C . ILE A 1 85 ? 4.274 -6.065 -14.825 1.00 92.00 85 ILE A C 1
ATOM 690 O O . ILE A 1 85 ? 5.398 -5.779 -15.231 1.00 92.00 85 ILE A O 1
ATOM 694 N N . LEU A 1 86 ? 4.053 -7.058 -13.960 1.00 90.88 86 LEU A N 1
ATOM 695 C CA . LEU A 1 86 ? 5.136 -7.836 -13.345 1.00 90.88 86 LEU A CA 1
ATOM 696 C C . LEU A 1 86 ? 5.914 -8.688 -14.356 1.00 90.88 86 LEU A C 1
ATOM 698 O O . LEU A 1 86 ? 7.084 -8.982 -14.145 1.00 90.88 86 LEU A O 1
ATOM 702 N N . ALA A 1 87 ? 5.294 -9.065 -15.476 1.00 92.06 87 ALA A N 1
ATOM 703 C CA . ALA A 1 87 ? 5.984 -9.741 -16.573 1.00 92.06 87 ALA A CA 1
ATOM 704 C C . ALA A 1 87 ? 6.886 -8.800 -17.394 1.00 92.06 87 ALA A C 1
ATOM 706 O O . ALA A 1 87 ? 7.75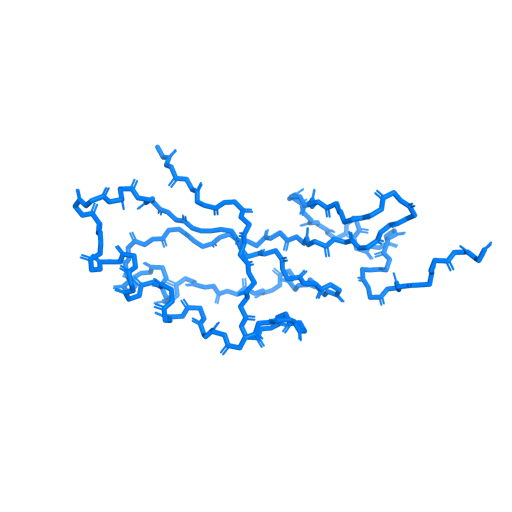8 -9.272 -18.124 1.00 92.06 87 ALA A O 1
ATOM 707 N N . ARG A 1 88 ? 6.656 -7.482 -17.327 1.00 90.75 88 ARG A N 1
ATOM 708 C CA . ARG A 1 88 ? 7.378 -6.469 -18.117 1.00 90.75 88 ARG A CA 1
ATOM 709 C C . ARG A 1 88 ? 8.438 -5.717 -17.327 1.00 90.75 88 ARG A C 1
ATOM 711 O O . ARG A 1 88 ? 9.386 -5.229 -17.934 1.00 90.75 88 ARG A O 1
ATOM 718 N N . PHE A 1 89 ? 8.262 -5.602 -16.018 1.00 87.81 89 PHE A N 1
ATOM 719 C CA . PHE A 1 89 ? 9.118 -4.805 -15.153 1.00 87.81 89 PHE A CA 1
ATOM 720 C C . PHE A 1 89 ? 9.571 -5.637 -13.961 1.00 87.81 89 PHE A C 1
ATOM 722 O O . PHE A 1 89 ? 8.747 -6.210 -13.249 1.00 87.81 89 PHE A O 1
ATOM 729 N N . ASP A 1 90 ? 10.880 -5.663 -13.729 1.00 86.25 90 ASP A N 1
ATOM 730 C CA . ASP A 1 90 ? 11.448 -6.228 -12.513 1.00 86.25 90 ASP A CA 1
ATOM 731 C C . ASP A 1 90 ? 11.443 -5.158 -11.419 1.00 86.25 90 ASP A C 1
ATOM 733 O O . ASP A 1 90 ? 12.257 -4.240 -11.424 1.00 86.25 90 ASP A O 1
ATOM 737 N N . PHE A 1 91 ? 10.501 -5.264 -10.484 1.00 87.25 91 PHE A N 1
ATOM 738 C CA . PHE A 1 91 ? 10.362 -4.301 -9.388 1.00 87.25 91 PHE A CA 1
ATOM 739 C C . PHE A 1 91 ? 11.508 -4.395 -8.373 1.00 87.25 91 PHE A C 1
ATOM 741 O O . PHE A 1 91 ? 11.632 -3.518 -7.524 1.00 87.25 91 PHE A O 1
ATOM 748 N N . THR A 1 92 ? 12.331 -5.442 -8.447 1.00 82.50 92 THR A N 1
ATOM 749 C CA . THR A 1 92 ? 13.508 -5.618 -7.591 1.00 82.50 92 THR A CA 1
ATOM 750 C C . THR A 1 92 ? 14.768 -4.989 -8.195 1.00 82.50 92 THR A C 1
ATOM 752 O O . THR A 1 92 ? 15.789 -4.881 -7.512 1.00 82.50 92 THR A O 1
ATOM 755 N N . ASP A 1 93 ? 14.714 -4.555 -9.462 1.00 81.62 93 ASP A N 1
ATOM 756 C CA . ASP A 1 93 ? 15.850 -3.955 -10.154 1.00 81.62 93 ASP A CA 1
ATOM 757 C C . ASP A 1 93 ? 16.036 -2.486 -9.754 1.00 81.62 93 ASP A C 1
ATOM 759 O O . ASP A 1 93 ? 15.244 -1.614 -10.098 1.00 81.62 93 ASP A O 1
ATOM 763 N N . VAL A 1 94 ? 17.126 -2.223 -9.037 1.00 73.81 94 VAL A N 1
ATOM 764 C CA . VAL A 1 94 ? 17.510 -0.899 -8.517 1.00 73.81 94 VAL A CA 1
ATOM 765 C C . VAL A 1 94 ? 18.690 -0.290 -9.277 1.00 73.81 94 VAL A C 1
ATOM 767 O O . VAL A 1 94 ? 19.325 0.662 -8.821 1.00 73.81 94 VAL A O 1
ATOM 770 N N . ARG A 1 95 ? 19.077 -0.876 -10.416 1.00 73.38 95 ARG A N 1
ATOM 771 C CA . ARG A 1 95 ? 20.237 -0.405 -11.179 1.00 73.38 95 ARG A CA 1
ATOM 772 C C . ARG A 1 95 ? 19.871 0.860 -11.942 1.00 73.38 95 ARG A C 1
ATOM 774 O O . ARG A 1 95 ? 19.330 0.799 -13.042 1.00 73.38 95 ARG A O 1
ATOM 781 N N . LEU A 1 96 ? 20.234 2.006 -11.382 1.00 65.81 96 LEU A N 1
ATOM 782 C CA . LEU A 1 96 ? 20.192 3.270 -12.103 1.00 65.81 96 LEU A CA 1
ATOM 783 C C . LEU A 1 96 ? 21.440 3.395 -12.995 1.00 65.81 96 LEU A C 1
ATOM 785 O O . LEU A 1 96 ? 22.550 3.111 -12.527 1.00 65.81 96 LEU A O 1
ATOM 789 N N . PRO A 1 97 ? 21.298 3.771 -14.281 1.00 65.94 97 PRO A N 1
ATOM 790 C CA . PRO A 1 97 ? 22.452 4.106 -15.106 1.00 65.94 97 PRO A CA 1
ATOM 791 C C . PRO A 1 97 ? 23.228 5.269 -14.465 1.00 65.94 97 PRO A C 1
ATOM 793 O O . PRO A 1 97 ? 22.626 6.207 -13.946 1.00 65.94 97 PRO A O 1
ATOM 796 N N . ALA A 1 98 ? 24.560 5.150 -14.463 1.00 60.25 98 ALA A N 1
ATOM 797 C CA . ALA A 1 98 ? 25.485 6.118 -13.868 1.00 60.25 98 ALA A CA 1
ATOM 798 C C . ALA A 1 98 ? 25.575 7.434 -14.653 1.00 60.25 98 ALA A C 1
ATOM 800 O O . ALA A 1 98 ? 25.442 7.390 -15.899 1.00 60.25 98 ALA A O 1
#

Secondary structure (DSSP, 8-state):
--EEEEE--TTSSS----HHHHHHHHHHHTTTS---EEEEEEET---TT---HHHHHHHT-EEEEEEEEEETTEEEEE-S--HHHHTT--TT------

Radius of gyration: 14.59 Å; chains: 1; bounding box: 39×26×36 Å

pLDDT: mean 92.02, std 7.13, range [60.25, 97.94]

Sequence (98 aa):
MILDLHLHSELSDDSRAPVEAYLKVLQRKRAERPLDGIVLTEHRQFDLGRDYRALEDRYGFLILNAAEVETDYGHVLVYGVNPDILARFDFTDVRLPA

Foldseek 3Di:
DAEAEEDAACQAPPYNHHPLNVLVVCLVCCVVPVHQAYEHAHAQDDDPPDDCVVVCVVRVHDYHYWYFAQDLVGTDIGPPDDPVNVVVDRSNDNDDDD